Protein AF-A0A9X1Z7M2-F1 (afdb_monomer_lite)

Sequence (153 aa):
MLRTIDNQSGVVSETHYDQSYSSSCSTSGIASCYATAGMPLYTEKRLNGELISKAINELGTVTTYAGGKFAYIKDSYEDSYVFGSDGLSTRVGSTHTSSSYDKYGNVTEQVVTQTNLSDAMELKTTTTNDYGSDATMLRMGRLLFTTVTKERT

Radius of gyration: 18.97 Å; chains: 1; bounding box: 40×38×53 Å

Foldseek 3Di:
DDWDADPPQRKIKDWDAQCLPDPPQDPVCNQVSVQRGRPTQKMFIDGPNATAKIKGFDKDWDQAPVRHIHIDGQKIKMWHWDQDPVRHIDTFKIKIWGFDADNLGATQKIWIWIAGPVVRKIKIKIKGWDWDDDPVRSNVNHTDDIDIDIDID

pLDDT: mean 92.21, std 9.73, range [52.38, 98.69]

Structure (mmCIF, N/CA/C/O backbone):
data_AF-A0A9X1Z7M2-F1
#
_entry.id   AF-A0A9X1Z7M2-F1
#
loop_
_atom_site.group_PDB
_atom_site.id
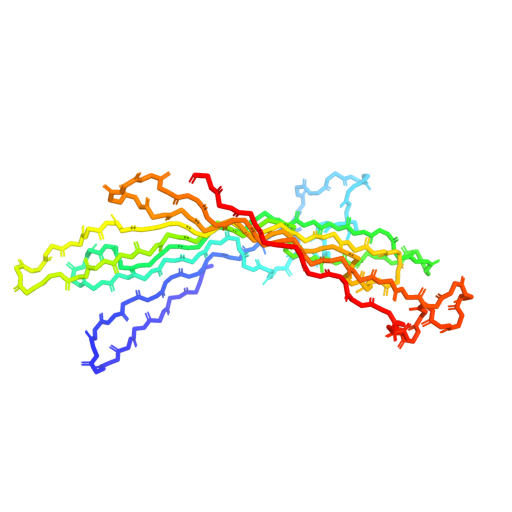_atom_site.type_symbol
_atom_site.label_atom_id
_atom_site.label_alt_id
_atom_site.label_comp_id
_atom_site.label_asym_id
_atom_site.label_entity_id
_atom_site.label_seq_id
_atom_site.pdbx_PDB_ins_code
_atom_site.Cartn_x
_atom_site.Cartn_y
_atom_site.Cartn_z
_atom_site.occupancy
_atom_site.B_iso_or_equiv
_atom_site.auth_seq_id
_atom_site.auth_comp_id
_atom_site.auth_asym_id
_atom_site.auth_atom_id
_atom_site.pdbx_PDB_model_num
ATOM 1 N N . MET A 1 1 ? -14.348 -13.386 -0.661 1.00 90.38 1 MET A N 1
ATOM 2 C CA . MET A 1 1 ? -14.088 -12.815 0.679 1.00 90.38 1 MET A CA 1
ATOM 3 C C . MET A 1 1 ? -13.523 -13.923 1.552 1.00 90.38 1 MET A C 1
ATOM 5 O O . MET A 1 1 ? -13.962 -15.058 1.404 1.00 90.38 1 MET A O 1
ATOM 9 N N . LEU A 1 2 ? -12.522 -13.610 2.373 1.00 95.94 2 LEU A N 1
ATOM 10 C CA . LEU A 1 2 ? -11.927 -14.510 3.361 1.00 95.94 2 LEU A CA 1
ATOM 11 C C . LEU A 1 2 ? -12.165 -13.924 4.751 1.00 95.94 2 LEU A C 1
ATOM 13 O O . LEU A 1 2 ? -11.914 -12.740 4.958 1.00 95.94 2 LEU A O 1
ATOM 17 N N . ARG A 1 3 ? -12.606 -14.761 5.690 1.00 97.62 3 ARG A N 1
ATOM 18 C CA . ARG A 1 3 ? -12.821 -14.392 7.090 1.00 97.62 3 ARG A CA 1
ATOM 19 C C . ARG A 1 3 ? -11.985 -15.284 7.997 1.00 97.62 3 ARG A C 1
ATOM 21 O O . ARG A 1 3 ? -12.014 -16.504 7.847 1.00 97.62 3 ARG A O 1
ATOM 28 N N . THR A 1 4 ? -11.292 -14.685 8.956 1.00 97.62 4 THR A N 1
ATOM 29 C CA . THR A 1 4 ? -10.562 -15.391 10.015 1.00 97.62 4 THR A CA 1
ATOM 30 C C . THR A 1 4 ? -10.976 -14.870 11.386 1.00 97.62 4 THR A C 1
ATOM 32 O O . THR A 1 4 ? -11.461 -13.745 11.518 1.00 97.62 4 THR A O 1
ATOM 35 N N . ILE A 1 5 ? -10.824 -15.710 12.409 1.00 97.81 5 ILE A N 1
ATOM 36 C CA . ILE A 1 5 ? -11.075 -15.355 13.807 1.00 97.81 5 ILE A CA 1
ATOM 37 C C . ILE A 1 5 ? -9.832 -15.745 14.593 1.00 97.81 5 ILE A C 1
ATOM 39 O O . ILE A 1 5 ? -9.398 -16.896 14.532 1.00 97.81 5 ILE A O 1
ATOM 43 N N . ASP A 1 6 ? -9.253 -14.786 15.302 1.00 97.06 6 ASP A N 1
ATOM 44 C CA . ASP A 1 6 ? -8.201 -15.069 16.264 1.00 97.06 6 ASP A CA 1
ATOM 45 C C . ASP A 1 6 ? -8.819 -15.643 17.546 1.00 97.06 6 ASP A C 1
ATOM 47 O O . ASP A 1 6 ? -9.601 -14.978 18.221 1.00 97.06 6 ASP A O 1
ATOM 51 N N . ASN A 1 7 ? -8.482 -16.887 17.891 1.00 95.81 7 ASN A N 1
ATOM 52 C CA . ASN A 1 7 ? -9.113 -17.586 19.017 1.00 95.81 7 ASN A CA 1
ATOM 53 C C . ASN A 1 7 ? -8.698 -17.051 20.399 1.00 95.81 7 ASN A C 1
ATOM 55 O O . ASN A 1 7 ? -9.368 -17.365 21.379 1.00 95.81 7 ASN A O 1
ATOM 59 N N . GLN A 1 8 ? -7.600 -16.294 20.506 1.00 96.12 8 GLN A N 1
ATOM 60 C CA . GLN A 1 8 ? -7.145 -15.743 21.787 1.00 96.12 8 GLN A CA 1
ATOM 61 C C . GLN A 1 8 ? -7.826 -14.411 22.106 1.00 96.12 8 GLN A C 1
ATOM 63 O O . GLN A 1 8 ? -8.263 -14.192 23.232 1.00 96.12 8 GLN A O 1
ATOM 68 N N . SER A 1 9 ? -7.916 -13.527 21.116 1.00 93.81 9 SER A N 1
ATOM 69 C CA . SER A 1 9 ? -8.471 -12.180 21.258 1.00 93.81 9 SER A CA 1
ATOM 70 C C . SER A 1 9 ? -9.933 -12.072 20.830 1.00 93.81 9 SER A C 1
ATOM 72 O O . SER A 1 9 ? -10.597 -11.107 21.192 1.00 93.81 9 SER A O 1
ATOM 74 N N . GLY A 1 10 ? -10.445 -13.026 20.047 1.00 95.50 10 GLY A N 1
ATOM 75 C CA . GLY A 1 10 ? -11.769 -12.947 19.429 1.00 95.50 10 GLY A CA 1
ATOM 76 C C . GLY A 1 10 ? -11.846 -11.969 18.253 1.00 95.50 10 GLY A C 1
ATOM 77 O O . GLY A 1 10 ? -12.941 -11.715 17.747 1.00 95.50 10 GLY A O 1
ATOM 78 N N . VAL A 1 11 ? -10.714 -11.411 17.802 1.00 97.12 11 VAL A N 1
ATOM 79 C CA . VAL A 1 11 ? -10.681 -10.477 16.672 1.00 97.12 11 VAL A CA 1
ATOM 80 C C . VAL A 1 11 ? -11.071 -11.200 15.388 1.00 97.12 11 VAL A C 1
ATOM 82 O O . VAL A 1 11 ? -10.440 -12.174 14.975 1.00 97.12 11 VAL A O 1
ATOM 85 N N . VAL A 1 12 ? -12.092 -10.676 14.722 1.00 98.06 12 VAL A N 1
ATOM 86 C CA . VAL A 1 12 ? -12.531 -11.115 13.400 1.00 98.06 12 VAL A CA 1
ATOM 87 C C . VAL A 1 12 ? -11.823 -10.262 12.357 1.00 98.06 12 VAL A C 1
ATOM 89 O O . VAL A 1 12 ? -11.891 -9.040 12.430 1.00 98.06 12 VAL A O 1
ATOM 92 N N . SER A 1 13 ? -11.162 -10.883 11.383 1.00 97.94 13 SER A N 1
ATOM 93 C CA . SER A 1 13 ? -10.597 -10.188 10.219 1.00 97.94 13 SER A CA 1
ATOM 94 C C . SER A 1 13 ? -11.322 -10.629 8.953 1.00 97.94 13 SER A C 1
ATOM 96 O O . SER A 1 13 ? -11.451 -11.829 8.709 1.00 97.94 13 SER A O 1
ATOM 98 N N . GLU A 1 14 ? -11.778 -9.680 8.142 1.00 98.19 14 GLU A N 1
ATOM 99 C CA . GLU A 1 14 ? -12.437 -9.944 6.862 1.00 98.19 14 GLU A CA 1
ATOM 100 C C . GLU A 1 14 ? -11.709 -9.212 5.736 1.00 98.19 14 GLU A C 1
ATOM 102 O O . GLU A 1 14 ? -11.538 -7.997 5.791 1.00 98.19 14 GLU A O 1
ATOM 107 N N . THR A 1 15 ? -11.299 -9.951 4.702 1.00 98.00 15 THR A N 1
ATOM 108 C CA . THR A 1 15 ? -10.643 -9.406 3.509 1.00 98.00 15 THR A CA 1
ATOM 109 C C . THR A 1 15 ? -11.460 -9.712 2.259 1.00 98.00 15 THR A C 1
ATOM 111 O O . THR A 1 15 ? -11.832 -10.857 1.971 1.00 98.00 15 THR A O 1
ATOM 114 N N . HIS A 1 16 ? -11.721 -8.675 1.471 1.00 96.19 16 HIS A N 1
ATOM 115 C CA . HIS A 1 16 ? -12.329 -8.773 0.154 1.00 96.19 16 HIS A CA 1
ATOM 116 C C . HIS A 1 16 ? -11.237 -8.614 -0.895 1.00 96.19 16 HIS A C 1
ATOM 118 O O . HIS A 1 16 ? -10.435 -7.683 -0.843 1.00 96.19 16 HIS A O 1
ATOM 124 N N . TYR A 1 17 ? -11.225 -9.533 -1.851 1.00 94.75 17 TYR A N 1
ATOM 125 C CA . TYR A 1 17 ? -10.249 -9.573 -2.930 1.00 94.75 17 TYR A CA 1
ATOM 126 C C . TYR A 1 17 ? -10.931 -9.243 -4.245 1.00 94.75 17 TYR A C 1
ATOM 128 O O . TYR A 1 17 ? -12.105 -9.575 -4.425 1.00 94.75 17 TYR A O 1
ATOM 136 N N . ASP A 1 18 ? -10.184 -8.668 -5.175 1.00 91.50 18 ASP A N 1
ATOM 137 C CA . ASP A 1 18 ? -10.633 -8.449 -6.537 1.00 91.50 18 ASP A CA 1
ATOM 138 C C . ASP A 1 18 ? -11.029 -9.786 -7.184 1.00 91.50 18 ASP A C 1
ATOM 140 O O . ASP A 1 18 ? -10.267 -10.756 -7.183 1.00 91.50 18 ASP A O 1
ATOM 144 N N . GLN A 1 19 ? -12.264 -9.854 -7.679 1.00 86.69 19 GLN A N 1
ATOM 145 C CA . GLN A 1 19 ? -12.839 -11.027 -8.341 1.00 86.69 19 GLN A CA 1
ATOM 146 C C . GLN A 1 19 ? -12.961 -10.815 -9.859 1.00 86.69 19 GLN A C 1
ATOM 148 O O . GLN A 1 19 ? -13.725 -11.521 -10.514 1.00 86.69 19 GLN A O 1
ATOM 153 N N . SER A 1 20 ? -12.213 -9.866 -10.436 1.00 76.25 20 SER A N 1
ATOM 154 C CA . SER A 1 20 ? -12.233 -9.515 -11.868 1.00 76.25 20 SER A CA 1
ATOM 155 C C . SER A 1 20 ? -11.771 -10.631 -12.827 1.00 76.25 20 SER A C 1
ATOM 157 O O . SER A 1 20 ? -11.528 -10.379 -14.000 1.00 76.25 20 SER A O 1
ATOM 159 N N . TYR A 1 21 ? -11.728 -11.895 -12.393 1.00 67.69 21 TYR A N 1
ATOM 160 C CA . TYR A 1 21 ? -11.545 -13.074 -13.252 1.00 67.69 21 TYR A CA 1
ATOM 161 C C . TYR A 1 21 ? -12.794 -13.439 -14.088 1.00 67.69 21 TYR A C 1
ATOM 163 O O . TYR A 1 21 ? -12.813 -14.487 -14.733 1.00 67.69 21 TYR A O 1
ATOM 171 N N . SER A 1 22 ? -13.846 -12.612 -14.066 1.00 56.34 22 SER A N 1
ATOM 172 C CA . SER A 1 22 ? -15.175 -12.888 -14.632 1.00 56.34 22 SER A CA 1
ATOM 173 C C . SER A 1 22 ? -15.491 -12.037 -15.877 1.00 56.34 22 SER A C 1
ATOM 175 O O . SER A 1 22 ? -14.854 -11.018 -16.136 1.00 56.34 22 SER A O 1
ATOM 177 N N . SER A 1 23 ? -16.508 -12.451 -16.643 1.00 52.38 23 SER A N 1
ATOM 178 C CA . SER A 1 23 ? -16.976 -11.949 -17.953 1.00 52.38 23 SER A CA 1
ATOM 179 C C . SER A 1 23 ? -17.342 -10.454 -18.044 1.00 52.38 23 SER A C 1
ATOM 181 O O . SER A 1 23 ? -17.871 -10.013 -19.061 1.00 52.38 23 SER A O 1
ATOM 183 N N . SER A 1 24 ? -17.098 -9.669 -16.996 1.00 54.88 24 SER A N 1
ATOM 184 C CA . SER A 1 24 ? -17.310 -8.219 -16.920 1.00 54.88 24 SER A CA 1
ATOM 185 C C . SER A 1 24 ? -16.136 -7.391 -17.454 1.00 54.88 24 SER A C 1
ATOM 187 O O . SER A 1 24 ? -16.247 -6.170 -17.563 1.00 54.88 24 SER A O 1
ATOM 189 N N . CYS A 1 25 ? -15.011 -8.019 -17.794 1.00 62.62 25 CYS A N 1
ATOM 190 C CA . CYS A 1 25 ? -13.867 -7.316 -18.361 1.00 62.62 25 CYS A CA 1
ATOM 191 C C . CYS A 1 25 ? -14.099 -7.013 -19.838 1.00 62.62 25 CYS A C 1
ATOM 193 O O . CYS A 1 25 ? -14.190 -7.919 -20.665 1.00 62.62 25 CYS A O 1
ATOM 195 N N . SER A 1 26 ? -14.199 -5.724 -20.175 1.00 57.50 26 SER A N 1
ATOM 196 C CA . SER A 1 26 ? -14.290 -5.297 -21.571 1.00 57.50 26 SER A CA 1
ATOM 197 C C . SER A 1 26 ? -13.068 -5.796 -22.349 1.00 57.50 26 SER A C 1
ATOM 199 O O . SER A 1 26 ? -11.963 -5.891 -21.808 1.00 57.50 26 SER A O 1
ATOM 201 N N . THR A 1 27 ? -13.246 -6.110 -23.633 1.00 58.34 27 THR A N 1
ATOM 202 C CA . THR A 1 27 ? -12.197 -6.666 -24.506 1.00 58.34 27 THR A CA 1
ATOM 203 C C . THR A 1 27 ? -10.909 -5.826 -24.508 1.00 58.34 27 THR A C 1
ATOM 205 O O . THR A 1 27 ? -9.819 -6.365 -24.671 1.00 58.34 27 THR A O 1
ATOM 208 N N . SER A 1 28 ? -11.012 -4.519 -24.248 1.00 56.28 28 SER A N 1
ATOM 209 C CA . SER A 1 28 ? -9.879 -3.586 -24.169 1.00 56.28 28 SER A CA 1
ATOM 210 C C . SER A 1 28 ? -9.162 -3.552 -22.805 1.00 56.28 28 SER A C 1
ATOM 212 O O . SER A 1 28 ? -8.111 -2.926 -22.696 1.00 56.28 28 SER A O 1
ATOM 214 N N . GLY A 1 29 ? -9.696 -4.207 -21.766 1.00 63.09 29 GLY A N 1
ATOM 215 C CA . GLY A 1 29 ? -9.176 -4.199 -20.387 1.00 63.09 29 GLY A CA 1
ATOM 216 C C . GLY A 1 29 ? -8.864 -5.580 -19.799 1.00 63.09 29 GLY A C 1
ATOM 217 O O . GLY A 1 29 ? -8.446 -5.672 -18.645 1.00 63.09 29 GLY A O 1
ATOM 218 N N . ILE A 1 30 ? -9.030 -6.654 -20.579 1.00 69.62 30 ILE A N 1
ATOM 219 C CA . ILE A 1 30 ? -8.982 -8.038 -20.081 1.00 69.62 30 ILE A CA 1
ATOM 220 C C . ILE A 1 30 ? -7.658 -8.392 -19.382 1.00 69.62 30 ILE A C 1
ATOM 222 O O . ILE A 1 30 ? -7.654 -9.020 -18.327 1.00 69.62 30 ILE A O 1
ATOM 226 N N . ALA A 1 31 ? -6.526 -7.921 -19.915 1.00 69.88 31 ALA A N 1
ATOM 227 C CA . ALA A 1 31 ? -5.209 -8.192 -19.343 1.00 69.88 31 ALA A CA 1
ATOM 228 C C . ALA A 1 31 ? -5.001 -7.500 -17.985 1.00 69.88 31 ALA A C 1
ATOM 230 O O . ALA A 1 31 ? -4.321 -8.045 -17.120 1.00 69.88 31 ALA A O 1
ATOM 231 N N . SER A 1 32 ? -5.582 -6.311 -17.790 1.00 78.12 32 SER A N 1
ATOM 232 C CA . SER A 1 32 ? -5.486 -5.590 -16.517 1.00 78.12 32 SER A CA 1
ATOM 233 C C . SER A 1 32 ? -6.345 -6.251 -15.439 1.00 78.12 32 SER A C 1
ATOM 235 O O . SER A 1 32 ? -5.869 -6.410 -14.322 1.00 78.12 32 SER A O 1
ATOM 237 N N . CYS A 1 33 ? -7.542 -6.727 -15.789 1.00 78.62 33 CYS A N 1
ATOM 238 C CA . CYS A 1 33 ? -8.403 -7.477 -14.874 1.00 78.62 33 CYS A CA 1
ATOM 239 C C . CYS A 1 33 ? -7.763 -8.761 -14.335 1.00 78.62 33 CYS A C 1
ATOM 241 O O . CYS A 1 33 ? -7.833 -9.051 -13.143 1.00 78.62 33 CYS A O 1
ATOM 243 N N . TYR A 1 34 ? -7.149 -9.557 -15.216 1.00 84.75 34 TYR A N 1
ATOM 244 C CA . TYR A 1 34 ? -6.488 -10.788 -14.784 1.00 84.75 34 TYR A CA 1
ATOM 245 C C . TYR A 1 34 ? -5.272 -10.506 -13.907 1.00 84.75 34 TYR A C 1
ATOM 247 O O . TYR A 1 34 ? -4.986 -11.287 -13.007 1.00 84.75 34 TYR A O 1
ATOM 255 N N . ALA A 1 35 ? -4.570 -9.399 -14.155 1.00 89.00 35 ALA A N 1
ATOM 256 C CA . ALA A 1 35 ? -3.407 -9.028 -13.363 1.00 89.00 35 ALA A CA 1
ATOM 257 C C . ALA A 1 35 ? -3.785 -8.655 -11.920 1.00 89.00 35 ALA A C 1
ATOM 259 O O . ALA A 1 35 ? -3.023 -8.962 -11.008 1.00 89.00 35 ALA A O 1
ATOM 260 N N . THR A 1 36 ? -4.943 -8.021 -11.704 1.00 91.06 36 THR A N 1
ATOM 261 C CA . THR A 1 36 ? -5.405 -7.602 -10.370 1.00 91.06 36 THR A CA 1
ATOM 262 C C . THR A 1 36 ? -6.222 -8.665 -9.634 1.00 91.06 36 THR A C 1
ATOM 264 O O . THR A 1 36 ? -6.412 -8.559 -8.423 1.00 91.06 36 THR A O 1
ATOM 267 N N . ALA A 1 37 ? -6.681 -9.712 -10.326 1.00 90.31 37 ALA A N 1
ATOM 268 C CA . ALA A 1 37 ? -7.480 -10.777 -9.730 1.00 90.31 37 ALA A CA 1
ATOM 269 C C . ALA A 1 37 ? -6.787 -11.406 -8.506 1.00 90.31 37 ALA A C 1
ATOM 271 O O . ALA A 1 37 ? -5.621 -11.795 -8.545 1.00 90.31 37 ALA A O 1
ATOM 272 N N . GLY A 1 38 ? -7.530 -11.526 -7.405 1.00 90.94 38 GLY A N 1
ATOM 273 C CA . GLY A 1 38 ? -7.024 -12.060 -6.142 1.00 90.94 38 GLY A CA 1
ATOM 274 C C . GLY A 1 38 ? -6.238 -11.062 -5.288 1.00 90.94 38 GLY A C 1
ATOM 275 O O . GLY A 1 38 ? -5.862 -11.414 -4.173 1.00 90.94 38 GLY A O 1
ATOM 276 N N . MET A 1 39 ? -6.019 -9.823 -5.740 1.00 95.12 39 MET A N 1
ATOM 277 C CA . MET A 1 39 ? -5.425 -8.778 -4.902 1.00 95.12 39 MET A CA 1
ATOM 278 C C . MET A 1 39 ? -6.440 -8.230 -3.886 1.00 95.12 39 MET A C 1
ATOM 280 O O . MET A 1 39 ? -7.631 -8.153 -4.189 1.00 95.12 39 MET A O 1
ATOM 284 N N . PRO A 1 40 ? -6.017 -7.853 -2.667 1.00 96.62 40 PRO A N 1
ATOM 285 C CA . PRO A 1 40 ? -6.923 -7.351 -1.637 1.00 96.62 40 PRO A CA 1
ATOM 286 C C . PRO A 1 40 ? -7.419 -5.942 -1.979 1.00 96.62 40 PRO A C 1
ATOM 288 O O . PRO A 1 40 ? -6.612 -5.041 -2.180 1.00 96.62 40 PRO A O 1
ATOM 291 N N . LEU A 1 41 ? -8.737 -5.746 -1.981 1.00 96.44 41 LEU A N 1
ATOM 292 C CA . LEU A 1 41 ? -9.401 -4.446 -2.153 1.00 96.44 41 LEU A CA 1
ATOM 293 C C . LEU A 1 41 ? -9.754 -3.800 -0.816 1.00 96.44 41 LEU A C 1
ATOM 295 O O . LEU A 1 41 ? -9.772 -2.583 -0.681 1.00 96.44 41 LEU A O 1
ATOM 299 N N . TYR A 1 42 ? -10.087 -4.627 0.168 1.00 97.50 42 TYR A N 1
ATOM 300 C CA . TYR A 1 42 ? -10.606 -4.169 1.445 1.00 97.50 42 TYR A CA 1
ATOM 301 C C . TYR A 1 42 ? -10.246 -5.161 2.533 1.00 97.50 42 TYR A C 1
ATOM 303 O O . TYR A 1 42 ? -10.389 -6.365 2.327 1.00 97.50 42 TYR A O 1
ATOM 311 N N . THR A 1 43 ? -9.802 -4.675 3.684 1.00 98.00 43 THR A N 1
ATOM 312 C CA . THR A 1 43 ? -9.686 -5.475 4.901 1.00 98.00 43 THR A CA 1
ATOM 313 C C . THR A 1 43 ? -10.237 -4.697 6.078 1.00 98.00 43 THR A C 1
ATOM 315 O O . THR A 1 43 ? -9.884 -3.538 6.270 1.00 98.00 43 THR A O 1
ATOM 318 N N . GLU A 1 44 ? -11.053 -5.338 6.901 1.00 97.75 44 GLU A N 1
ATOM 319 C CA . GLU A 1 44 ? -11.430 -4.812 8.208 1.00 97.75 44 GLU A CA 1
ATOM 320 C C . GLU A 1 44 ? -11.123 -5.809 9.315 1.00 97.75 44 GLU A C 1
ATOM 322 O O . GLU A 1 44 ? -11.110 -7.025 9.106 1.00 97.75 44 GLU A O 1
ATOM 327 N N . LYS A 1 45 ? -10.880 -5.277 10.511 1.00 97.62 45 LYS A N 1
ATOM 328 C CA . LYS A 1 45 ? -10.783 -6.061 11.736 1.00 97.62 45 LYS A CA 1
ATOM 329 C C . LYS A 1 45 ? -11.782 -5.546 12.747 1.00 97.62 45 LYS A C 1
ATOM 331 O O . LYS A 1 45 ? -11.872 -4.337 12.963 1.00 97.62 45 LYS A O 1
ATOM 336 N N . ARG A 1 46 ? -12.491 -6.466 13.393 1.00 97.12 46 ARG A N 1
ATOM 337 C CA . ARG A 1 46 ? -13.472 -6.157 14.428 1.00 97.12 46 ARG A CA 1
ATOM 338 C C . ARG A 1 46 ? -13.214 -6.934 15.704 1.00 97.12 46 ARG A C 1
ATOM 340 O O . ARG A 1 46 ? -12.866 -8.110 15.647 1.00 97.12 46 ARG A O 1
ATOM 347 N N . LEU A 1 47 ? -13.461 -6.297 16.840 1.00 96.25 47 LEU A N 1
ATOM 348 C CA . LEU A 1 47 ? -13.504 -6.929 18.156 1.00 96.25 47 LEU A CA 1
ATOM 349 C C . LEU A 1 47 ? -14.862 -6.626 18.783 1.00 96.25 47 LEU A C 1
ATOM 351 O O . LEU A 1 47 ? -15.251 -5.469 18.863 1.00 96.25 47 LEU A O 1
ATOM 355 N N . ASN A 1 48 ? -15.609 -7.656 19.188 1.00 94.00 48 ASN A N 1
ATOM 356 C CA . ASN A 1 48 ? -16.959 -7.506 19.755 1.00 94.00 48 ASN A CA 1
ATOM 357 C C . ASN A 1 48 ? -17.932 -6.692 18.871 1.00 94.00 48 ASN A C 1
ATOM 359 O O . ASN A 1 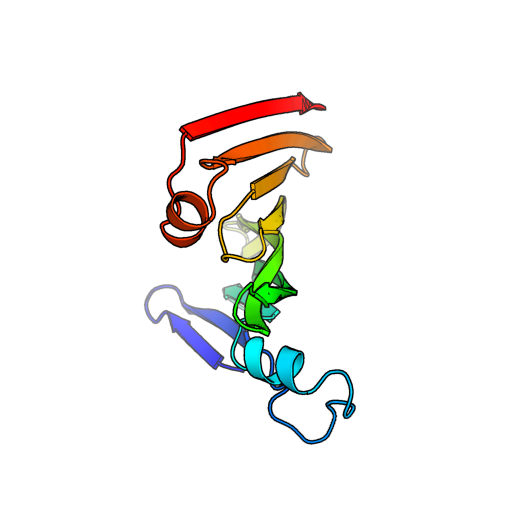48 ? -18.839 -6.040 19.373 1.00 94.00 48 ASN A O 1
ATOM 363 N N . GLY A 1 49 ? -17.747 -6.738 17.547 1.00 93.19 49 GLY A N 1
ATOM 364 C CA . GLY A 1 49 ? -18.542 -5.981 16.569 1.00 93.19 49 GLY A CA 1
ATOM 365 C C . GLY A 1 49 ? -17.981 -4.597 16.225 1.00 93.19 49 GLY A C 1
ATOM 366 O O . GLY A 1 49 ? -18.261 -4.085 15.137 1.00 93.19 49 GLY A O 1
ATOM 367 N N . GLU A 1 50 ? -17.114 -4.043 17.070 1.00 95.94 50 GLU A N 1
ATOM 368 C CA . GLU A 1 50 ? -16.498 -2.732 16.877 1.00 95.94 50 GLU A CA 1
ATOM 369 C C . GLU A 1 50 ? -15.312 -2.788 15.920 1.00 95.94 50 GLU A C 1
ATOM 371 O O . GLU A 1 50 ? -14.491 -3.703 15.981 1.00 95.94 50 GLU A O 1
ATOM 376 N N . LEU A 1 51 ? -15.214 -1.799 15.034 1.00 95.88 51 LEU A N 1
ATOM 377 C CA . LEU A 1 51 ? -14.155 -1.701 14.032 1.00 95.88 51 LEU A CA 1
ATOM 378 C C . LEU A 1 51 ? -12.856 -1.210 14.671 1.00 95.88 51 LEU A C 1
ATOM 380 O O . LEU A 1 51 ? -12.818 -0.087 15.142 1.00 95.88 51 LEU A O 1
ATOM 384 N N . ILE A 1 52 ? -11.788 -2.008 14.626 1.00 96.00 52 ILE A N 1
ATOM 385 C CA . ILE A 1 52 ? -10.485 -1.656 15.224 1.00 96.00 52 ILE A CA 1
ATOM 386 C C . ILE A 1 52 ? -9.382 -1.395 14.188 1.00 96.00 52 ILE A C 1
ATOM 388 O O . ILE A 1 52 ? -8.302 -0.915 14.522 1.00 96.00 52 ILE A O 1
ATOM 392 N N . SER A 1 53 ? -9.623 -1.737 12.924 1.00 96.19 53 SER A N 1
ATOM 393 C CA . SER A 1 53 ? -8.722 -1.444 11.809 1.00 96.19 53 SER A CA 1
ATOM 394 C C . SER A 1 53 ? -9.476 -1.581 10.497 1.00 96.19 53 SER A C 1
ATOM 396 O O . SER A 1 53 ? -10.319 -2.471 10.355 1.00 96.19 53 SER A O 1
ATOM 398 N N . LYS A 1 54 ? -9.158 -0.718 9.534 1.00 97.50 54 LYS A N 1
ATOM 399 C CA . LYS A 1 54 ? -9.724 -0.750 8.188 1.00 97.50 54 LYS A CA 1
ATOM 400 C C . LYS A 1 54 ? -8.650 -0.371 7.178 1.00 97.50 54 LYS A C 1
ATOM 402 O O . LYS A 1 54 ? -7.941 0.600 7.399 1.00 97.50 54 LYS A O 1
ATOM 407 N N . ALA A 1 55 ? -8.561 -1.106 6.080 1.00 98.12 55 ALA A N 1
ATOM 408 C CA . ALA A 1 55 ? -7.699 -0.813 4.945 1.00 98.12 55 ALA A CA 1
ATOM 409 C C . ALA A 1 55 ? -8.507 -0.924 3.646 1.00 98.12 55 ALA A C 1
ATOM 411 O O . ALA A 1 55 ? -9.223 -1.908 3.449 1.00 98.12 55 ALA A O 1
ATOM 412 N N . ILE A 1 56 ? -8.405 0.069 2.767 1.00 98.31 56 ILE A N 1
ATOM 413 C CA . ILE A 1 56 ? -8.972 0.064 1.413 1.00 98.31 56 ILE A CA 1
ATOM 414 C C . ILE A 1 56 ? -7.828 0.258 0.427 1.00 98.31 56 ILE A C 1
ATOM 416 O O . ILE A 1 56 ? -7.068 1.209 0.562 1.00 98.31 56 ILE A O 1
ATOM 420 N N . ASN A 1 57 ? -7.748 -0.598 -0.586 1.00 98.12 57 ASN A N 1
ATOM 421 C CA . ASN A 1 57 ? -6.754 -0.495 -1.643 1.00 98.12 57 ASN A CA 1
ATOM 422 C C . ASN A 1 57 ? -7.416 -0.152 -2.976 1.00 98.12 57 ASN A C 1
ATOM 424 O O . ASN A 1 57 ? -8.368 -0.814 -3.395 1.00 98.12 57 ASN A O 1
ATOM 428 N N . GLU A 1 58 ? -6.841 0.807 -3.690 1.00 96.38 58 GLU A N 1
ATOM 429 C CA . GLU A 1 58 ? -7.054 0.977 -5.120 1.00 96.38 58 GLU A CA 1
ATOM 430 C C . GLU A 1 58 ? -5.949 0.248 -5.880 1.00 96.38 58 GLU A C 1
ATOM 432 O O . GLU A 1 58 ? -4.756 0.425 -5.618 1.00 96.38 58 GLU A O 1
ATOM 437 N N . LEU A 1 59 ? -6.339 -0.587 -6.839 1.00 94.94 59 LEU A N 1
ATOM 438 C CA . LEU A 1 59 ? -5.400 -1.374 -7.628 1.00 94.94 59 LEU A CA 1
ATOM 439 C C . LEU A 1 59 ? -5.006 -0.621 -8.898 1.00 94.94 59 LEU A C 1
ATOM 441 O O . LEU A 1 59 ? -5.833 0.000 -9.564 1.00 94.94 59 LEU A O 1
ATOM 445 N N . GLY A 1 60 ? -3.727 -0.701 -9.246 1.00 92.38 60 GLY A N 1
ATOM 446 C CA . GLY A 1 60 ? -3.165 -0.178 -10.481 1.00 92.38 60 GLY A CA 1
ATOM 447 C C . GLY A 1 60 ? -2.599 -1.296 -11.345 1.00 92.38 60 GLY A C 1
ATOM 448 O O . GLY A 1 60 ? -2.273 -2.382 -10.865 1.00 92.38 60 GLY A O 1
ATOM 449 N N . THR A 1 61 ? -2.451 -1.016 -12.640 1.00 92.88 61 THR A N 1
ATOM 450 C CA . THR A 1 61 ? -1.662 -1.865 -13.537 1.00 92.88 61 THR A CA 1
ATOM 451 C C . THR A 1 61 ? -0.754 -1.012 -14.403 1.00 92.88 61 THR A C 1
ATOM 453 O O . THR A 1 61 ? -1.154 0.055 -14.865 1.00 92.88 61 THR A O 1
ATOM 456 N N . VAL A 1 62 ? 0.448 -1.510 -14.673 1.00 92.38 62 VAL A N 1
ATOM 457 C CA . VAL A 1 62 ? 1.372 -0.930 -15.651 1.00 92.38 62 VAL A CA 1
ATOM 458 C C . VAL A 1 62 ? 1.656 -1.962 -16.737 1.00 92.38 62 VAL A C 1
ATOM 460 O O . VAL A 1 62 ? 1.789 -3.159 -16.466 1.00 92.38 62 VAL A O 1
ATOM 463 N N . THR A 1 63 ? 1.707 -1.516 -17.992 1.00 92.31 63 THR A N 1
ATOM 464 C CA . THR A 1 63 ? 2.220 -2.360 -19.076 1.00 92.31 63 THR A CA 1
ATOM 465 C C . THR A 1 63 ? 3.733 -2.415 -18.947 1.00 92.31 63 THR A C 1
ATOM 467 O O . THR A 1 63 ? 4.402 -1.385 -19.043 1.00 92.31 63 THR A O 1
ATOM 470 N N . THR A 1 64 ? 4.274 -3.607 -18.727 1.00 91.75 64 THR A N 1
ATOM 471 C CA . THR A 1 64 ? 5.714 -3.787 -18.602 1.00 91.75 64 THR A CA 1
ATOM 472 C C . THR A 1 64 ? 6.401 -3.612 -19.950 1.00 91.75 64 THR A C 1
ATOM 474 O O . THR A 1 64 ? 5.781 -3.707 -21.010 1.00 91.75 64 THR A O 1
ATOM 477 N N . TYR A 1 65 ? 7.715 -3.404 -19.936 1.00 90.44 65 TYR A N 1
ATOM 478 C CA . TYR A 1 65 ? 8.518 -3.309 -21.154 1.00 90.44 65 TYR A CA 1
ATOM 479 C C . TYR A 1 65 ? 8.363 -4.534 -22.075 1.00 90.44 65 TYR A C 1
ATOM 481 O O . TYR A 1 65 ? 8.437 -4.399 -23.291 1.00 90.44 65 TYR A O 1
ATOM 489 N N . ALA A 1 66 ? 8.101 -5.715 -21.505 1.00 88.19 66 ALA A N 1
ATOM 490 C CA . ALA A 1 66 ? 7.863 -6.954 -22.246 1.00 88.19 66 ALA A CA 1
ATOM 491 C C . ALA A 1 66 ? 6.397 -7.137 -22.707 1.00 88.19 66 ALA A C 1
ATOM 493 O O . ALA A 1 66 ? 6.047 -8.197 -23.217 1.00 88.19 66 ALA A O 1
ATOM 494 N N . GLY A 1 67 ? 5.529 -6.138 -22.509 1.00 88.06 67 GLY A N 1
ATOM 495 C CA . GLY A 1 67 ? 4.120 -6.153 -22.919 1.00 88.06 67 GLY A CA 1
ATOM 496 C C . GLY A 1 67 ? 3.155 -6.819 -21.931 1.00 88.06 67 GLY A C 1
ATOM 497 O O . GLY A 1 67 ? 1.945 -6.782 -22.148 1.00 88.06 67 GLY A O 1
ATOM 498 N N . GLY A 1 68 ? 3.660 -7.398 -20.837 1.00 88.25 68 GLY A N 1
ATOM 499 C CA . GLY A 1 68 ? 2.833 -7.971 -19.771 1.00 88.25 68 GLY A CA 1
ATOM 500 C C . GLY A 1 68 ? 2.145 -6.900 -18.921 1.00 88.25 68 GLY A C 1
ATOM 501 O O . GLY A 1 68 ? 2.485 -5.721 -18.989 1.00 88.25 68 GLY A O 1
ATOM 502 N N . LYS A 1 69 ? 1.186 -7.303 -18.085 1.00 90.38 69 LYS A N 1
ATOM 503 C CA . LYS A 1 69 ? 0.576 -6.425 -17.078 1.00 90.38 69 LYS A CA 1
ATOM 504 C C . LYS A 1 69 ? 1.147 -6.750 -15.706 1.00 90.38 69 LYS A C 1
ATOM 506 O O . LYS A 1 69 ? 1.044 -7.883 -15.252 1.00 90.38 69 LYS A O 1
ATOM 511 N N . PHE A 1 70 ? 1.749 -5.754 -15.069 1.00 92.19 70 PHE A N 1
ATOM 512 C CA . PHE A 1 70 ? 2.157 -5.820 -13.671 1.00 92.19 70 PHE A CA 1
ATOM 513 C C . PHE A 1 70 ? 1.109 -5.089 -12.838 1.00 92.19 70 PHE A C 1
ATOM 515 O O . PHE A 1 70 ? 0.850 -3.909 -13.088 1.00 92.19 70 PHE A O 1
ATOM 522 N N . ALA A 1 71 ? 0.477 -5.798 -11.908 1.00 94.06 71 ALA A N 1
ATOM 523 C CA . ALA A 1 71 ? -0.494 -5.227 -10.988 1.00 94.06 71 ALA A CA 1
ATOM 524 C C . ALA A 1 71 ? 0.163 -4.847 -9.663 1.00 94.06 71 ALA A C 1
ATOM 526 O O . ALA A 1 71 ? 1.117 -5.486 -9.220 1.00 94.06 71 ALA A O 1
ATOM 527 N N . TYR A 1 72 ? -0.357 -3.800 -9.039 1.00 95.38 72 TYR A N 1
ATOM 528 C CA . TYR A 1 72 ? 0.151 -3.262 -7.785 1.00 95.38 72 TYR A CA 1
ATOM 529 C C . TYR A 1 72 ? -0.970 -2.549 -7.023 1.00 95.38 72 TYR A C 1
ATOM 531 O O . TYR A 1 72 ? -2.022 -2.241 -7.584 1.00 95.38 72 TYR A O 1
ATOM 539 N N . ILE A 1 73 ? -0.752 -2.280 -5.736 1.00 96.69 73 ILE A N 1
ATOM 540 C CA . ILE A 1 73 ? -1.615 -1.383 -4.961 1.00 96.69 73 ILE A CA 1
ATOM 541 C C . ILE A 1 73 ? -1.159 0.041 -5.274 1.00 96.69 73 ILE A C 1
ATOM 543 O O . ILE A 1 73 ? -0.031 0.414 -4.950 1.00 96.69 73 ILE A O 1
ATOM 547 N N . LYS A 1 74 ? -2.007 0.797 -5.973 1.00 96.56 74 LYS A N 1
ATOM 548 C CA . LYS A 1 74 ? -1.739 2.184 -6.360 1.00 96.56 74 LYS A CA 1
ATOM 549 C C . LYS A 1 74 ? -1.923 3.107 -5.167 1.00 96.56 74 LYS A C 1
ATOM 551 O O . LYS A 1 74 ? -1.035 3.904 -4.892 1.00 96.56 74 LYS A O 1
ATOM 556 N N . ASP A 1 75 ? -3.031 2.940 -4.454 1.00 98.19 75 ASP A N 1
ATOM 557 C CA . ASP A 1 75 ? -3.338 3.681 -3.238 1.00 98.19 75 ASP A CA 1
ATOM 558 C C . ASP A 1 75 ? -3.788 2.706 -2.142 1.00 98.19 75 ASP A C 1
ATOM 560 O O . ASP A 1 75 ? -4.566 1.796 -2.414 1.00 98.19 75 ASP A O 1
ATOM 564 N N . SER A 1 76 ? -3.298 2.885 -0.916 1.00 98.31 76 SER A N 1
ATOM 565 C CA . SER A 1 76 ? -3.779 2.212 0.298 1.00 98.31 76 SER A CA 1
ATOM 566 C C . SER A 1 76 ? -4.238 3.266 1.298 1.00 98.31 76 SER A C 1
ATOM 568 O O . SER A 1 76 ? -3.475 4.175 1.626 1.00 98.31 76 SER A O 1
ATOM 570 N N . TYR A 1 77 ? -5.470 3.146 1.777 1.00 98.31 77 TYR A N 1
ATOM 571 C CA . TYR A 1 77 ? -6.078 3.998 2.791 1.00 98.31 77 TYR A CA 1
ATOM 572 C C . TYR A 1 77 ? -6.332 3.172 4.043 1.00 98.31 77 TYR A C 1
ATOM 574 O O . TYR A 1 77 ? -7.182 2.282 4.042 1.00 98.31 77 TYR A O 1
ATOM 582 N N . GLU A 1 78 ? -5.611 3.475 5.111 1.00 98.06 78 GLU A N 1
ATOM 583 C CA . GLU A 1 78 ? -5.624 2.714 6.354 1.00 98.06 78 GLU A CA 1
ATOM 584 C C . GLU A 1 78 ? -6.107 3.593 7.501 1.00 98.06 78 GLU A C 1
ATOM 586 O O . GLU A 1 78 ? -5.495 4.611 7.810 1.00 98.06 78 GLU A O 1
ATOM 591 N N . ASP A 1 79 ? -7.183 3.187 8.166 1.00 97.25 79 ASP A N 1
ATOM 592 C CA . ASP A 1 79 ? -7.689 3.843 9.365 1.00 97.25 79 ASP A CA 1
ATOM 593 C C . ASP A 1 79 ? -7.235 3.085 10.615 1.00 97.25 79 ASP A C 1
ATOM 595 O O . ASP A 1 79 ? -7.386 1.861 10.730 1.00 97.25 79 ASP A O 1
ATOM 599 N N . SER A 1 80 ? -6.699 3.843 11.570 1.00 93.44 80 SER A N 1
ATOM 600 C CA . SER A 1 80 ? -6.241 3.345 12.866 1.00 93.44 80 SER A CA 1
ATOM 601 C C . SER A 1 80 ? -7.218 3.731 13.966 1.00 93.44 80 SER A C 1
ATOM 603 O O . SER A 1 80 ? -7.702 4.865 14.016 1.00 93.44 80 SER A O 1
ATOM 605 N N . TYR A 1 81 ? -7.473 2.793 14.874 1.00 95.56 81 TYR A N 1
ATOM 606 C CA . TYR A 1 81 ? -8.425 2.953 15.963 1.00 95.56 81 TYR A CA 1
ATOM 607 C C . TYR A 1 81 ? -7.784 2.602 17.304 1.00 95.56 81 TYR A C 1
ATOM 609 O O . TYR A 1 81 ? -6.908 1.742 17.387 1.00 95.56 81 TYR A O 1
ATOM 617 N N . VAL A 1 82 ? -8.268 3.240 18.363 1.00 94.25 82 VAL A N 1
ATOM 618 C CA . VAL A 1 82 ? -8.038 2.826 19.747 1.00 94.25 82 VAL A CA 1
ATOM 619 C C . VAL A 1 82 ? -9.294 2.121 20.235 1.00 94.25 82 VAL A C 1
ATOM 621 O O . VAL A 1 82 ? -10.398 2.651 20.104 1.00 94.25 82 VAL A O 1
ATOM 624 N N . PHE A 1 83 ? -9.121 0.920 20.782 1.00 92.88 83 PHE A N 1
ATOM 625 C CA . PHE A 1 83 ? -10.187 0.175 21.441 1.00 92.88 83 PHE A CA 1
ATOM 626 C C . PHE A 1 83 ? -10.089 0.396 22.952 1.00 92.88 83 PHE A C 1
ATOM 628 O O . PHE A 1 83 ? -9.096 0.012 23.575 1.00 92.88 83 PHE A O 1
ATOM 635 N N . GLY A 1 84 ? -11.077 1.084 23.518 1.00 91.50 84 GLY A N 1
ATOM 636 C CA . GLY A 1 84 ? -11.104 1.471 24.922 1.00 91.50 84 GLY A CA 1
ATOM 637 C C . GLY A 1 84 ? -11.525 0.329 25.845 1.00 91.50 84 GLY A C 1
ATOM 638 O O . GLY A 1 84 ? -12.153 -0.648 25.438 1.00 91.50 84 GLY A O 1
ATOM 639 N N . SER A 1 85 ? -11.204 0.460 27.134 1.00 91.50 85 SER A N 1
ATOM 640 C CA . SER A 1 85 ? -11.681 -0.465 28.176 1.00 91.50 85 SER A CA 1
ATOM 641 C C . SER A 1 85 ? -13.195 -0.393 28.401 1.00 91.50 85 SER A C 1
ATOM 643 O O . SER A 1 85 ? -13.767 -1.281 29.022 1.00 91.50 85 SER A O 1
ATOM 645 N N . ASP A 1 86 ? -13.833 0.671 27.916 1.00 91.62 86 ASP A N 1
ATOM 646 C CA . ASP A 1 86 ? -15.284 0.847 27.832 1.00 91.62 86 ASP A CA 1
ATOM 647 C C . ASP A 1 86 ? -15.924 0.030 26.694 1.00 91.62 86 ASP A C 1
ATOM 649 O O . ASP A 1 86 ? -17.147 -0.001 26.574 1.00 91.62 86 ASP A O 1
ATOM 653 N N . GLY A 1 87 ? -15.110 -0.653 25.881 1.00 90.69 87 GLY A N 1
ATOM 654 C CA . GLY A 1 87 ? -15.558 -1.445 24.742 1.00 90.69 87 GLY A CA 1
ATOM 655 C C . GLY A 1 87 ? -15.871 -0.614 23.502 1.00 90.69 87 GLY A C 1
ATOM 656 O O . GLY A 1 87 ? -16.384 -1.174 22.538 1.00 90.69 87 GLY A O 1
ATOM 657 N N . LEU A 1 88 ? -15.576 0.691 23.507 1.00 92.81 88 LEU A N 1
ATOM 658 C CA . LEU A 1 88 ? -15.791 1.571 22.364 1.00 92.81 88 LEU A CA 1
ATOM 659 C C . LEU A 1 88 ? -14.551 1.616 21.472 1.00 92.81 88 LEU A C 1
ATOM 661 O O . LEU A 1 88 ? -13.415 1.566 21.949 1.00 92.81 88 LEU A O 1
ATOM 665 N N . SER A 1 89 ? -14.761 1.771 20.163 1.00 95.44 89 SER A N 1
ATOM 666 C CA . SER A 1 89 ? -13.669 2.034 19.231 1.00 95.44 89 SER A CA 1
ATOM 667 C C . SER A 1 89 ? -13.705 3.453 18.686 1.00 95.44 89 SER A C 1
ATOM 669 O O . SER A 1 89 ? -14.705 3.906 18.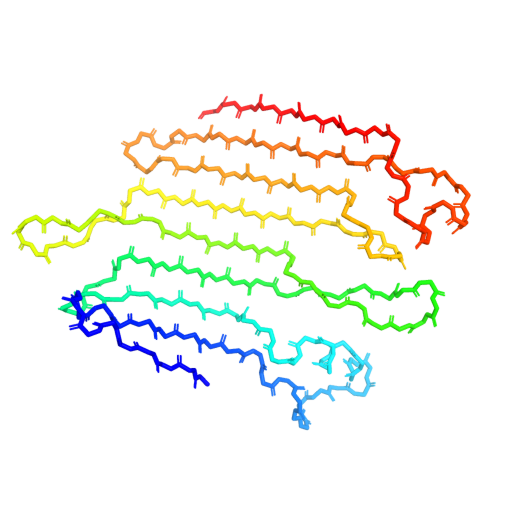133 1.00 95.44 89 SER A O 1
ATOM 671 N N . THR A 1 90 ? -12.584 4.157 18.827 1.00 94.69 90 THR A N 1
ATOM 672 C CA . THR A 1 90 ? -12.421 5.532 18.348 1.00 94.69 90 THR A CA 1
ATOM 673 C C . THR A 1 90 ? -11.328 5.577 17.294 1.00 94.69 90 THR A C 1
ATOM 675 O O . THR A 1 90 ? -10.197 5.167 17.553 1.00 94.69 90 THR A O 1
ATOM 678 N N . ARG A 1 91 ? -11.645 6.094 16.104 1.00 94.81 91 ARG A N 1
ATOM 679 C CA . ARG A 1 91 ? -10.649 6.335 15.052 1.00 94.81 91 ARG A CA 1
ATOM 680 C C . ARG A 1 91 ? -9.718 7.463 15.496 1.00 94.81 91 ARG A C 1
ATOM 682 O O . ARG A 1 91 ? -10.194 8.538 15.848 1.00 94.81 91 ARG A O 1
ATOM 689 N N . VAL A 1 92 ? -8.411 7.229 15.456 1.00 95.31 92 VAL A N 1
ATOM 690 C CA . VAL A 1 92 ? -7.393 8.191 15.923 1.00 95.31 92 VAL A CA 1
ATOM 691 C C . VAL A 1 92 ? -6.503 8.715 14.809 1.00 95.31 92 VAL A C 1
ATOM 693 O O . VAL A 1 92 ? -5.891 9.766 14.952 1.00 95.31 92 VAL A O 1
ATOM 696 N N . GLY A 1 93 ? -6.442 8.017 13.681 1.00 95.88 93 GLY A N 1
ATOM 697 C CA . GLY A 1 93 ? -5.586 8.426 12.584 1.00 95.88 93 GLY A CA 1
ATOM 698 C C . GLY A 1 93 ? -5.932 7.735 11.284 1.00 95.88 93 GLY A C 1
ATOM 699 O O . GLY A 1 93 ? -6.688 6.758 11.253 1.00 95.88 93 GLY A O 1
ATOM 700 N N . SER A 1 94 ? -5.329 8.243 10.221 1.00 96.88 94 SER A N 1
ATOM 701 C CA . SER A 1 94 ? -5.328 7.604 8.914 1.00 96.88 94 SER A CA 1
ATOM 702 C C . SER A 1 94 ? -3.957 7.671 8.273 1.00 96.88 94 SER A C 1
ATOM 704 O O . SER A 1 94 ? -3.223 8.637 8.461 1.00 96.88 94 SER A O 1
ATOM 706 N N . THR A 1 95 ? -3.623 6.652 7.495 1.00 98.06 95 THR A N 1
ATOM 707 C CA . THR A 1 95 ? -2.456 6.641 6.621 1.00 98.06 95 THR A CA 1
ATOM 708 C C . THR A 1 95 ? -2.928 6.436 5.192 1.00 98.06 95 THR A C 1
ATOM 710 O O . THR A 1 95 ? -3.632 5.474 4.902 1.00 98.06 95 THR A O 1
ATOM 713 N N . HIS A 1 96 ? -2.539 7.333 4.293 1.00 98.12 96 HIS A N 1
ATOM 714 C CA . HIS A 1 96 ? -2.691 7.152 2.855 1.00 98.12 96 HIS A CA 1
ATOM 715 C C . HIS A 1 96 ? -1.314 6.916 2.249 1.00 98.12 96 HIS A C 1
ATOM 717 O O . HIS A 1 96 ? -0.414 7.737 2.402 1.00 98.12 96 HIS A O 1
ATOM 723 N N . THR A 1 97 ? -1.145 5.783 1.577 1.00 98.56 97 THR A N 1
ATOM 724 C CA . THR A 1 97 ? 0.067 5.449 0.831 1.00 98.56 97 THR A CA 1
ATOM 725 C C . THR A 1 97 ? -0.254 5.405 -0.651 1.00 98.56 97 THR A C 1
ATOM 727 O O . THR A 1 97 ? -1.096 4.612 -1.055 1.00 98.56 97 THR A O 1
ATOM 730 N N . SER A 1 98 ? 0.450 6.188 -1.462 1.00 98.44 98 SER A N 1
ATOM 731 C CA . SER A 1 98 ? 0.393 6.135 -2.923 1.00 98.44 98 SER A CA 1
ATOM 732 C C . SER A 1 98 ? 1.723 5.642 -3.482 1.00 98.44 98 SER A C 1
ATOM 734 O O . SER A 1 98 ? 2.779 6.031 -2.981 1.00 98.44 98 SER A O 1
ATOM 736 N N . SER A 1 99 ? 1.694 4.766 -4.487 1.00 97.94 99 SER A N 1
ATOM 737 C CA . SER A 1 99 ? 2.895 4.177 -5.094 1.00 97.94 99 SER A CA 1
ATOM 738 C C . SER A 1 99 ? 2.878 4.276 -6.617 1.00 97.94 99 SER A C 1
ATOM 740 O O . SER A 1 99 ? 1.898 3.917 -7.274 1.00 97.94 99 SER A O 1
ATOM 742 N N . SER A 1 100 ? 4.011 4.693 -7.176 1.00 97.00 100 SER A N 1
ATOM 743 C CA . SER A 1 100 ? 4.260 4.774 -8.615 1.00 97.00 100 SER A CA 1
ATOM 744 C C . SER A 1 100 ? 5.363 3.810 -9.029 1.00 97.00 100 SER A C 1
ATOM 746 O O . SER A 1 100 ? 6.325 3.595 -8.290 1.00 97.00 100 SER A O 1
ATOM 748 N N . TYR A 1 101 ? 5.224 3.246 -10.229 1.00 96.38 101 TYR A N 1
ATOM 749 C CA . TYR A 1 101 ? 6.128 2.231 -10.760 1.00 96.38 101 TYR A CA 1
ATOM 750 C C . TYR A 1 101 ? 6.564 2.559 -12.186 1.00 96.38 101 TYR A C 1
ATOM 752 O O . TYR A 1 101 ? 5.788 3.101 -12.977 1.00 96.38 101 TYR A O 1
ATOM 760 N N . ASP A 1 102 ? 7.786 2.169 -12.539 1.00 94.69 102 ASP A N 1
ATOM 761 C CA . ASP A 1 102 ? 8.242 2.185 -13.925 1.00 94.69 102 ASP A CA 1
ATOM 762 C C . ASP A 1 102 ? 7.708 0.978 -14.727 1.00 94.69 102 ASP A C 1
ATOM 764 O O . ASP A 1 102 ? 7.048 0.067 -14.219 1.00 94.69 102 ASP A O 1
ATOM 768 N N . LYS A 1 103 ? 8.038 0.935 -16.023 1.00 94.44 103 LYS A N 1
ATOM 769 C CA . LYS A 1 103 ? 7.673 -0.175 -16.922 1.00 94.44 103 LYS A CA 1
ATOM 770 C C . LYS A 1 103 ? 8.412 -1.494 -16.635 1.00 94.44 103 LYS A C 1
ATOM 772 O O . LYS A 1 103 ? 8.201 -2.470 -17.351 1.00 94.44 103 LYS A O 1
ATOM 777 N N . TYR A 1 104 ? 9.314 -1.539 -15.666 1.00 93.94 104 TYR A N 1
ATOM 778 C CA . TYR A 1 104 ? 10.011 -2.752 -15.239 1.00 93.94 104 TYR A CA 1
ATOM 779 C C . TYR A 1 104 ? 9.508 -3.254 -13.878 1.00 93.94 104 TYR A C 1
ATOM 781 O O . TYR A 1 104 ? 9.918 -4.332 -13.459 1.00 93.94 104 TYR A O 1
ATOM 789 N N . GLY A 1 105 ? 8.573 -2.537 -13.242 1.00 93.25 105 GLY A N 1
ATOM 790 C CA . GLY A 1 105 ? 8.015 -2.887 -11.937 1.00 93.25 105 GLY A CA 1
ATOM 791 C C . GLY A 1 105 ? 8.831 -2.350 -10.760 1.00 93.25 105 GLY A C 1
ATOM 792 O O . GLY A 1 105 ? 8.618 -2.785 -9.631 1.00 93.25 105 GLY A O 1
ATOM 793 N N . ASN A 1 106 ? 9.748 -1.410 -10.993 1.00 95.88 106 ASN A N 1
ATOM 794 C CA . ASN A 1 106 ? 10.483 -0.741 -9.926 1.00 95.88 106 ASN A CA 1
ATOM 795 C C . ASN A 1 106 ? 9.647 0.401 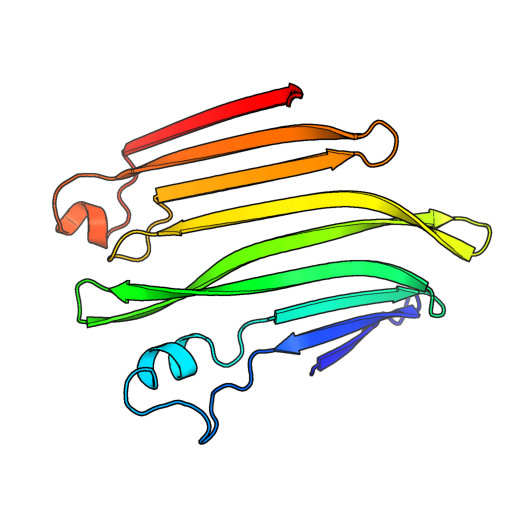-9.339 1.00 95.88 106 ASN A C 1
ATOM 797 O O . ASN A 1 106 ? 9.066 1.175 -10.099 1.00 95.88 106 ASN A O 1
ATOM 801 N N . VAL A 1 107 ? 9.615 0.541 -8.010 1.00 96.88 107 VAL A N 1
ATOM 802 C CA . VAL A 1 107 ? 8.913 1.640 -7.322 1.00 96.88 107 VAL A CA 1
ATOM 803 C C . VAL A 1 107 ? 9.690 2.935 -7.528 1.00 96.88 107 VAL A C 1
ATOM 805 O O . VAL A 1 107 ? 10.738 3.113 -6.915 1.00 96.88 107 VAL A O 1
ATOM 808 N N . THR A 1 108 ? 9.188 3.855 -8.345 1.00 97.31 108 THR A N 1
ATOM 809 C CA . THR A 1 108 ? 9.851 5.144 -8.610 1.00 97.31 108 THR A CA 1
ATOM 810 C C . THR A 1 108 ? 9.537 6.185 -7.547 1.00 97.31 108 THR A C 1
ATOM 812 O O . THR A 1 108 ? 10.373 7.028 -7.235 1.00 97.31 108 THR A O 1
ATOM 815 N N . GLU A 1 109 ? 8.336 6.130 -6.975 1.00 98.31 109 GLU A N 1
ATOM 816 C CA . GLU A 1 109 ? 7.911 7.048 -5.926 1.00 98.31 109 GLU A CA 1
ATOM 817 C C . GLU A 1 109 ? 6.920 6.370 -4.985 1.00 98.31 109 GLU A C 1
ATOM 819 O O . GLU A 1 109 ? 6.046 5.619 -5.423 1.00 98.31 109 GLU A O 1
ATOM 824 N N . GLN A 1 110 ? 7.045 6.673 -3.699 1.00 98.38 110 GLN A N 1
ATOM 825 C CA . GLN A 1 110 ? 6.067 6.342 -2.681 1.00 98.38 110 GLN A CA 1
ATOM 826 C C . GLN A 1 110 ? 5.784 7.580 -1.832 1.00 98.38 110 GLN A C 1
ATOM 828 O O . GLN A 1 110 ? 6.694 8.154 -1.233 1.0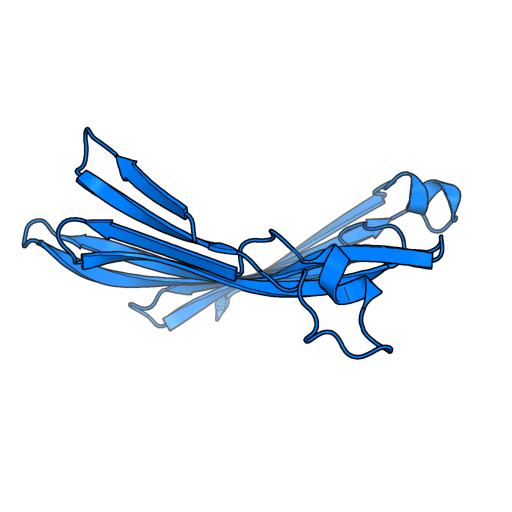0 98.38 110 GLN A O 1
ATOM 833 N N . VAL A 1 111 ? 4.518 7.976 -1.758 1.00 98.50 111 VAL A N 1
ATOM 834 C CA . VAL A 1 111 ? 4.055 9.081 -0.915 1.00 98.50 111 VAL A CA 1
ATOM 835 C C . VAL A 1 111 ? 3.221 8.497 0.210 1.00 98.50 111 VAL A C 1
ATOM 837 O O . VAL A 1 111 ? 2.235 7.817 -0.049 1.00 98.50 111 VAL A O 1
ATOM 840 N N . VAL A 1 112 ? 3.613 8.756 1.452 1.00 98.56 112 VAL A N 1
ATOM 841 C CA . VAL A 1 112 ? 2.888 8.330 2.651 1.00 98.56 112 VAL A CA 1
ATOM 842 C C . VAL A 1 112 ? 2.449 9.570 3.413 1.00 98.56 112 VAL A C 1
ATOM 844 O O . VAL A 1 112 ? 3.293 10.304 3.922 1.00 98.56 112 VAL A O 1
ATOM 847 N N . THR A 1 113 ? 1.145 9.789 3.518 1.00 98.06 113 THR A N 1
ATOM 848 C CA . THR A 1 113 ? 0.553 10.850 4.335 1.00 98.06 113 THR A CA 1
ATOM 849 C C . THR A 1 113 ? -0.091 10.225 5.560 1.00 98.06 113 THR A C 1
ATOM 851 O O . THR A 1 113 ? -0.998 9.406 5.441 1.00 98.06 113 THR A O 1
ATOM 854 N N . GLN A 1 114 ? 0.387 10.601 6.740 1.00 97.62 114 GLN A N 1
ATOM 855 C CA . GLN A 1 114 ? -0.179 10.195 8.020 1.00 97.62 114 GLN A CA 1
ATOM 856 C C . GLN A 1 114 ? -0.914 11.382 8.626 1.00 97.62 114 GLN A C 1
ATOM 858 O O . GLN A 1 114 ? -0.299 12.419 8.851 1.00 97.62 114 GLN A O 1
ATOM 863 N N . THR A 1 115 ? -2.196 11.216 8.922 1.00 96.81 115 THR A N 1
ATOM 864 C CA . THR A 1 115 ? -3.026 12.232 9.570 1.00 96.81 115 THR A CA 1
ATOM 865 C C . THR A 1 115 ? -3.336 11.772 10.985 1.00 96.81 115 THR A C 1
ATOM 867 O O . THR A 1 115 ? -3.896 10.688 11.183 1.00 96.81 115 THR A O 1
ATOM 870 N N . ASN A 1 116 ? -2.999 12.600 11.969 1.00 93.75 116 ASN A N 1
ATOM 871 C CA . ASN A 1 116 ? -3.515 12.451 13.320 1.00 93.75 116 ASN A CA 1
ATOM 872 C C . ASN A 1 116 ? -4.871 13.160 13.402 1.00 93.75 116 ASN A C 1
ATOM 874 O O . ASN A 1 116 ? -4.975 14.355 13.146 1.00 93.75 116 ASN A O 1
ATOM 878 N N . LEU A 1 117 ? -5.936 12.434 13.738 1.00 90.38 117 LEU A N 1
ATOM 879 C CA . LEU A 1 117 ? -7.281 13.015 13.746 1.00 90.38 117 LEU A CA 1
ATOM 880 C C . LEU A 1 117 ? -7.556 13.870 14.983 1.00 90.38 117 LEU A C 1
ATOM 882 O O . LEU A 1 117 ? -8.505 14.650 14.960 1.00 90.38 117 LEU A O 1
ATOM 886 N N . SER A 1 118 ? -6.762 13.746 16.054 1.00 86.44 118 SER A N 1
ATOM 887 C CA . SER A 1 118 ? -6.987 14.539 17.269 1.00 86.44 118 SER A CA 1
ATOM 888 C C . SER A 1 118 ? -6.686 16.025 17.074 1.00 86.44 118 SER A C 1
ATOM 890 O O . SER A 1 118 ? -7.316 16.867 17.706 1.00 86.44 118 SER A O 1
ATOM 892 N N . ASP A 1 119 ? -5.709 16.339 16.228 1.00 89.19 119 ASP A N 1
ATOM 893 C CA . ASP A 1 119 ? -5.204 17.693 15.978 1.00 89.19 119 ASP A CA 1
ATOM 894 C C . ASP A 1 119 ? -5.185 18.059 14.485 1.00 89.19 119 ASP A C 1
ATOM 896 O O . ASP A 1 119 ? -4.796 19.172 14.140 1.00 89.19 119 ASP A O 1
ATOM 900 N N . ALA A 1 120 ? -5.634 17.146 13.616 1.00 88.00 120 ALA A N 1
ATOM 901 C CA . ALA A 1 120 ? -5.590 17.259 12.160 1.00 88.00 120 ALA A CA 1
ATOM 902 C C . ALA A 1 120 ? -4.182 17.535 11.600 1.00 88.00 120 ALA A C 1
ATOM 904 O O . ALA A 1 120 ? -4.061 18.026 10.480 1.00 88.00 120 ALA A O 1
ATOM 905 N N . MET A 1 121 ? -3.126 17.214 12.358 1.00 93.00 121 MET A N 1
ATOM 906 C CA . MET A 1 121 ? -1.758 17.356 11.878 1.00 93.00 121 MET A CA 1
ATOM 907 C C . MET A 1 121 ? -1.438 16.266 10.865 1.00 93.00 121 MET A C 1
ATOM 909 O O . MET A 1 121 ? -1.754 15.087 11.072 1.00 93.00 121 MET A O 1
ATOM 913 N N . GLU A 1 122 ? -0.735 16.649 9.804 1.00 95.94 122 GLU A N 1
ATOM 914 C CA . GLU A 1 122 ? -0.296 15.721 8.770 1.00 95.94 122 GLU A CA 1
ATOM 915 C C . GLU A 1 122 ? 1.226 15.610 8.737 1.00 95.94 122 GLU A C 1
ATOM 917 O O . GLU A 1 122 ? 1.961 16.594 8.826 1.00 95.94 122 GLU A O 1
ATOM 922 N N . LEU A 1 123 ? 1.717 14.382 8.591 1.00 97.31 123 LEU A N 1
ATOM 923 C CA . LEU A 1 123 ? 3.098 14.087 8.243 1.00 97.31 123 LEU A CA 1
ATOM 924 C C . LEU A 1 123 ? 3.109 13.423 6.873 1.00 97.31 123 LEU A C 1
ATOM 926 O O . LEU A 1 123 ? 2.723 12.262 6.728 1.00 97.31 123 LEU A O 1
ATOM 930 N N . LYS A 1 124 ? 3.615 14.144 5.879 1.00 98.19 124 LYS A N 1
ATOM 931 C CA . LYS A 1 124 ? 3.842 13.619 4.539 1.00 98.19 124 LYS A CA 1
ATOM 932 C C . LYS A 1 124 ? 5.295 13.192 4.398 1.00 98.19 124 LYS A C 1
ATOM 934 O O . LYS A 1 124 ? 6.209 13.971 4.653 1.00 98.19 124 LYS A O 1
ATOM 939 N N . THR A 1 125 ? 5.515 11.949 3.990 1.00 98.62 125 THR A N 1
ATOM 940 C CA . THR A 1 125 ? 6.824 11.408 3.621 1.00 98.62 125 THR A CA 1
ATOM 941 C C . THR A 1 125 ? 6.799 11.029 2.149 1.00 98.62 125 THR A C 1
ATOM 943 O O . THR A 1 125 ? 6.057 10.133 1.759 1.00 98.62 125 THR A O 1
ATOM 946 N N . THR A 1 12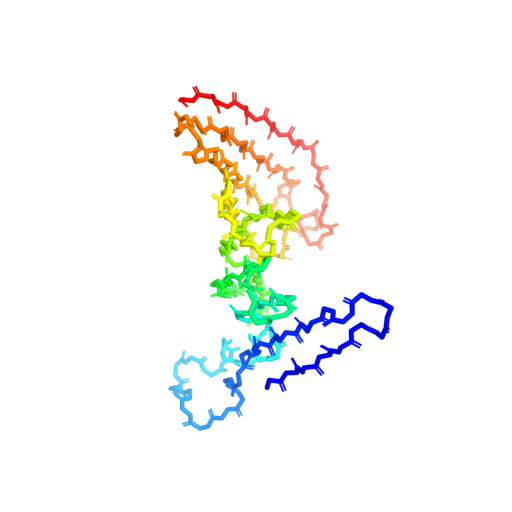6 ? 7.628 11.677 1.339 1.00 98.56 126 THR A N 1
ATOM 947 C CA . THR A 1 126 ? 7.828 11.317 -0.068 1.00 98.56 126 THR A CA 1
ATOM 948 C C . THR A 1 126 ? 9.165 10.609 -0.206 1.00 98.56 126 THR A C 1
ATOM 950 O O . THR A 1 126 ? 10.198 11.163 0.165 1.00 98.56 126 THR A O 1
ATOM 953 N N . THR A 1 127 ? 9.145 9.391 -0.735 1.00 98.69 127 THR A N 1
ATOM 954 C CA . THR A 1 127 ? 10.331 8.616 -1.100 1.00 98.69 127 THR A CA 1
ATOM 955 C C . THR A 1 127 ? 10.399 8.529 -2.613 1.00 98.69 127 THR A C 1
ATOM 957 O O . THR A 1 127 ? 9.504 7.959 -3.227 1.00 98.69 127 THR A O 1
ATOM 960 N N . THR A 1 128 ? 11.459 9.052 -3.215 1.00 98.38 128 THR A N 1
ATOM 961 C CA . THR A 1 128 ? 11.706 8.950 -4.657 1.00 98.38 128 THR A CA 1
ATOM 962 C C . THR A 1 128 ? 12.947 8.101 -4.881 1.00 98.38 128 THR A C 1
ATOM 964 O O . THR A 1 128 ? 13.993 8.357 -4.281 1.00 98.38 128 THR A O 1
ATOM 967 N N . ASN A 1 129 ? 12.832 7.092 -5.736 1.00 98.06 129 ASN A N 1
ATOM 968 C CA . ASN A 1 129 ? 13.914 6.181 -6.080 1.00 98.06 129 ASN A CA 1
ATOM 969 C C . ASN A 1 129 ? 14.383 6.448 -7.503 1.00 98.06 129 ASN A C 1
ATOM 971 O O . ASN A 1 129 ? 13.583 6.457 -8.440 1.00 98.06 129 ASN A O 1
ATOM 975 N N . ASP A 1 130 ? 15.690 6.608 -7.652 1.00 97.12 130 ASP A N 1
ATOM 976 C CA . ASP A 1 130 ? 16.349 6.737 -8.940 1.00 97.12 130 ASP A CA 1
ATOM 977 C C . ASP A 1 130 ? 17.140 5.465 -9.246 1.00 97.12 130 ASP A C 1
ATOM 979 O O . ASP A 1 130 ? 17.971 5.006 -8.452 1.00 97.12 130 ASP A O 1
ATOM 983 N N . TYR A 1 131 ? 16.857 4.884 -10.405 1.00 96.69 131 TYR A N 1
ATOM 984 C CA . TYR A 1 131 ? 17.454 3.642 -10.878 1.00 96.69 131 TYR A CA 1
ATOM 985 C C . TYR A 1 131 ? 18.407 3.937 -12.034 1.00 96.69 131 TYR A C 1
ATOM 987 O O . TYR A 1 131 ? 18.275 4.939 -12.733 1.00 96.69 131 TYR A O 1
ATOM 995 N N . GLY A 1 132 ? 19.370 3.042 -12.267 1.00 92.75 132 GLY A N 1
ATOM 996 C CA . GLY A 1 132 ? 20.285 3.175 -13.403 1.00 92.75 132 GLY A CA 1
ATOM 997 C C . GLY A 1 132 ? 19.535 3.332 -14.727 1.00 92.75 132 GLY A C 1
ATOM 998 O O . GLY A 1 132 ? 18.485 2.733 -14.916 1.00 92.75 132 GLY A O 1
ATOM 999 N N . SER A 1 133 ? 20.059 4.144 -15.643 1.00 90.06 133 SER A N 1
ATOM 1000 C CA . SER A 1 133 ? 19.308 4.606 -16.819 1.00 90.06 133 SER A CA 1
ATOM 1001 C C . SER A 1 133 ? 19.282 3.624 -17.994 1.00 90.06 133 SER A C 1
ATOM 1003 O O . SER A 1 133 ? 18.418 3.732 -18.869 1.00 90.06 133 SER A O 1
ATOM 1005 N N . ASP A 1 134 ? 20.196 2.652 -18.043 1.00 93.38 134 ASP A N 1
ATOM 1006 C CA . ASP A 1 134 ? 20.177 1.630 -19.085 1.00 93.38 134 ASP A CA 1
ATOM 1007 C C . ASP A 1 134 ? 19.138 0.530 -18.809 1.00 93.38 134 ASP A C 1
ATOM 1009 O O . ASP A 1 134 ? 18.800 0.194 -17.673 1.00 93.38 134 ASP A O 1
ATOM 1013 N N . ALA A 1 135 ? 18.627 -0.074 -19.884 1.00 90.75 135 ALA A N 1
ATOM 1014 C CA . ALA A 1 135 ? 17.561 -1.071 -19.797 1.00 90.75 135 ALA A CA 1
ATOM 1015 C C . ALA A 1 135 ? 17.945 -2.314 -18.974 1.00 90.75 135 ALA A C 1
ATOM 1017 O O . ALA A 1 135 ? 17.067 -2.972 -18.415 1.00 90.75 135 ALA A O 1
ATOM 1018 N N . THR A 1 136 ? 19.237 -2.649 -18.890 1.00 93.62 136 THR A N 1
ATOM 1019 C CA . THR A 1 136 ? 19.696 -3.797 -18.100 1.00 93.62 136 THR A CA 1
ATOM 1020 C C . THR A 1 136 ? 19.616 -3.479 -16.615 1.00 93.62 136 THR A C 1
ATOM 1022 O O . THR A 1 136 ? 19.097 -4.298 -15.855 1.00 93.62 136 THR A O 1
ATOM 1025 N N . MET A 1 137 ? 20.071 -2.293 -16.211 1.00 95.19 137 MET A N 1
ATOM 1026 C CA . MET A 1 137 ? 19.989 -1.809 -14.837 1.00 95.19 137 MET A CA 1
ATOM 1027 C C . MET A 1 137 ? 18.545 -1.670 -14.364 1.00 95.19 137 MET A C 1
ATOM 1029 O O . MET A 1 137 ? 18.222 -2.193 -13.296 1.00 95.19 137 MET A O 1
ATOM 1033 N N . LEU A 1 138 ? 17.671 -1.066 -15.178 1.00 93.56 138 LEU A N 1
ATOM 1034 C CA . LEU A 1 138 ? 16.246 -0.943 -14.856 1.00 93.56 138 LEU A CA 1
ATOM 1035 C C . LEU A 1 138 ? 15.589 -2.315 -14.690 1.00 93.56 138 LEU A C 1
ATOM 1037 O O . LEU A 1 138 ? 14.931 -2.574 -13.689 1.00 93.56 138 LEU A O 1
ATOM 1041 N N . ARG A 1 139 ? 15.827 -3.252 -15.614 1.00 92.81 139 ARG A N 1
ATOM 1042 C CA . ARG A 1 139 ? 15.277 -4.614 -15.509 1.00 92.81 139 ARG A CA 1
ATOM 1043 C C . ARG A 1 139 ? 15.774 -5.368 -14.270 1.00 92.81 139 ARG A C 1
ATOM 1045 O O . ARG A 1 139 ? 15.085 -6.255 -13.784 1.00 92.81 139 ARG A O 1
ATOM 1052 N N . MET A 1 140 ? 16.977 -5.057 -13.792 1.00 94.81 140 MET A N 1
ATOM 1053 C CA . MET A 1 140 ? 17.559 -5.654 -12.587 1.00 94.81 140 MET A CA 1
ATOM 1054 C C . MET A 1 140 ? 17.226 -4.881 -11.300 1.00 94.81 140 MET A C 1
ATOM 1056 O O . MET A 1 140 ? 17.734 -5.257 -10.245 1.00 94.81 140 MET A O 1
ATOM 1060 N N . GLY A 1 141 ? 16.441 -3.800 -11.371 1.00 94.88 141 GLY A N 1
ATOM 1061 C CA . GLY A 1 141 ? 16.109 -2.964 -10.216 1.00 94.88 141 GLY A CA 1
ATOM 1062 C C . GLY A 1 141 ? 17.335 -2.346 -9.542 1.00 94.88 141 GLY A C 1
ATOM 1063 O O . GLY A 1 141 ? 17.401 -2.266 -8.316 1.00 94.88 141 GLY A O 1
ATOM 1064 N N . ARG A 1 142 ? 18.350 -1.945 -10.322 1.00 96.75 142 ARG A N 1
ATOM 1065 C CA . ARG A 1 142 ? 19.584 -1.344 -9.789 1.00 96.75 142 ARG A CA 1
ATOM 1066 C C . ARG A 1 142 ? 19.326 0.080 -9.301 1.00 96.75 142 ARG A C 1
ATOM 1068 O O . ARG A 1 142 ? 19.436 1.033 -10.068 1.00 96.75 142 ARG A O 1
ATOM 1075 N N . LEU A 1 143 ? 18.971 0.189 -8.026 1.00 96.94 143 LEU A N 1
ATOM 1076 C CA . LEU A 1 143 ? 18.783 1.448 -7.315 1.00 96.94 143 LEU A CA 1
ATOM 1077 C C . LEU A 1 143 ? 20.124 2.181 -7.172 1.00 96.94 143 LEU A C 1
ATOM 1079 O O . LEU A 1 143 ? 21.096 1.597 -6.690 1.00 96.94 143 LEU A O 1
ATOM 1083 N N . LEU A 1 144 ? 20.168 3.444 -7.591 1.00 96.44 144 LEU A N 1
ATOM 1084 C CA . LEU A 1 144 ? 21.335 4.316 -7.447 1.00 96.44 144 LEU A CA 1
ATOM 1085 C C . LEU A 1 144 ? 21.176 5.249 -6.251 1.00 96.44 144 LEU A C 1
ATOM 1087 O O . LEU A 1 144 ? 22.070 5.329 -5.411 1.00 96.44 144 LEU A O 1
ATOM 1091 N N . PHE A 1 145 ? 20.029 5.926 -6.165 1.00 96.50 145 PHE A N 1
ATOM 1092 C CA . PHE A 1 145 ? 19.754 6.901 -5.118 1.00 96.50 145 PHE A CA 1
ATOM 1093 C C . PHE A 1 145 ? 18.317 6.786 -4.628 1.00 96.50 145 PHE A C 1
ATOM 1095 O O . PHE A 1 145 ? 17.400 6.505 -5.396 1.00 96.50 145 PHE A O 1
ATOM 1102 N N . THR A 1 146 ? 18.124 7.088 -3.351 1.00 98.12 146 THR A N 1
ATOM 1103 C CA . THR A 1 146 ? 16.802 7.296 -2.768 1.00 98.12 146 THR A CA 1
ATOM 1104 C C . THR A 1 146 ? 16.805 8.644 -2.077 1.00 98.12 146 THR A C 1
ATOM 1106 O O . THR A 1 146 ? 17.667 8.918 -1.241 1.00 98.12 146 THR A O 1
ATOM 1109 N N . THR A 1 147 ? 15.834 9.482 -2.417 1.00 98.44 147 THR A N 1
ATOM 1110 C CA . THR A 1 147 ? 15.590 10.752 -1.735 1.00 98.44 147 THR A CA 1
ATOM 1111 C C . THR A 1 147 ? 14.358 10.601 -0.861 1.00 98.44 147 THR A C 1
ATOM 1113 O O . THR A 1 147 ? 13.326 10.132 -1.334 1.00 98.44 147 THR A O 1
ATOM 1116 N N . VAL A 1 148 ? 14.462 10.998 0.408 1.00 98.44 148 VAL A N 1
ATOM 1117 C CA . VAL A 1 148 ? 13.336 10.998 1.349 1.00 98.44 148 VAL A CA 1
ATOM 1118 C C . VAL A 1 148 ? 13.112 12.414 1.853 1.00 98.44 148 VAL A C 1
ATOM 1120 O O . VAL A 1 148 ? 13.979 12.981 2.517 1.00 98.44 148 VAL A O 1
ATOM 1123 N N . THR A 1 149 ? 11.929 12.955 1.583 1.00 98.31 149 THR A N 1
ATOM 1124 C CA . THR A 1 149 ? 11.492 14.270 2.062 1.00 98.31 149 THR A CA 1
ATOM 1125 C C . THR A 1 149 ? 10.365 14.088 3.066 1.00 98.31 149 THR A C 1
ATOM 1127 O O . THR A 1 149 ? 9.474 13.265 2.857 1.00 98.31 149 THR A O 1
ATOM 1130 N N . LYS A 1 150 ? 10.405 14.848 4.164 1.00 98.00 150 LYS A N 1
ATOM 1131 C CA . LYS A 1 150 ? 9.355 14.862 5.186 1.00 98.00 150 LYS A CA 1
ATOM 1132 C C . LYS A 1 150 ? 8.840 16.276 5.388 1.00 98.00 150 LYS A C 1
ATOM 1134 O O . LYS A 1 150 ? 9.628 17.181 5.647 1.00 98.00 150 LYS A O 1
ATOM 1139 N N . GLU A 1 151 ? 7.529 16.432 5.324 1.00 97.12 151 GLU A N 1
ATOM 1140 C CA . GLU A 1 151 ? 6.823 17.700 5.487 1.00 97.12 151 GLU A CA 1
ATOM 1141 C C . GLU A 1 151 ? 5.743 17.530 6.556 1.00 97.12 151 GLU A C 1
ATOM 1143 O O . GLU A 1 151 ? 5.093 16.485 6.627 1.00 97.12 151 GLU A O 1
ATOM 1148 N N . ARG A 1 152 ? 5.586 18.541 7.413 1.00 93.06 152 ARG A N 1
ATOM 1149 C CA . ARG A 1 152 ? 4.517 18.601 8.413 1.00 93.06 152 ARG A CA 1
ATOM 1150 C C . ARG A 1 152 ? 3.642 19.810 8.143 1.00 93.06 152 ARG A C 1
ATOM 1152 O O . ARG A 1 152 ? 4.188 20.891 7.910 1.00 93.06 152 ARG A O 1
ATOM 1159 N N . THR A 1 153 ? 2.335 19.621 8.224 1.00 82.50 153 THR A N 1
ATOM 1160 C CA . THR A 1 153 ? 1.324 20.681 8.122 1.00 82.50 153 THR A CA 1
ATOM 1161 C C . THR A 1 153 ? 0.338 20.589 9.267 1.00 82.50 153 THR A C 1
ATOM 1163 O O . THR A 1 153 ? 0.068 19.449 9.712 1.00 82.50 153 THR A O 1
#

Secondary structure (DSSP, 8-state):
-EEEE-TTT--EEEEEE--TTSTTS-TTTHHHHHHHTT-EEEEEEEETTEEEEEEEEEEEEEE-TTSPEEEEEEEEEEEEEEE-TTS-EEEEEEEEEEEEE-TTS-EEEEEEEEEETTT--EEEEEEEEEE-SSHHHHHTT-EEEEEEEEEE-

Organism: NCBI:txid640633